Protein AF-A0A0S6WYK3-F1 (afdb_monomer_lite)

Secondary structure (DSSP, 8-state):
-HHHHHTTSS---GGGSTT-PPPTTS-TTS-TT--HHHHHHHHHHHHHHHHHHHHHHHHH-SS-SGGG--S---TTGGG--

Sequence (81 aa):
MSAFIVLPIGLRTPDEVEGHEVQTGHADSAPVNFRPGKVALRATILAAVLSVLFTLNWSYGWVTREDLNFYGEMPSEDLGY

Foldseek 3Di:
DLLVVCVVPPFDFQVRDPPRDDPPPDDSRDTPDDDPVVSVVRSVVVVVVVVVVVVVCVVPVPDDPVNVPPPDDDPVVVPPD

Radius of gyration: 22.41 Å; chains: 1; bounding box: 58×25×54 Å

pLDDT: mean 78.9, std 12.75, range [55.97, 97.06]

Structure (mm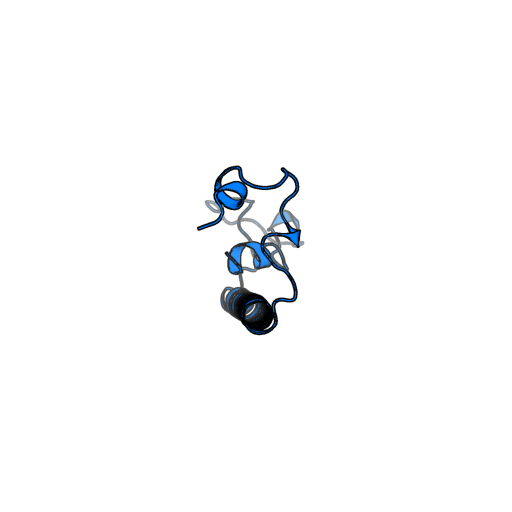CIF, N/CA/C/O backbone):
data_AF-A0A0S6WYK3-F1
#
_entry.id   AF-A0A0S6WYK3-F1
#
loop_
_atom_site.group_PDB
_atom_site.id
_atom_site.type_symbol
_atom_site.label_atom_id
_atom_site.label_alt_id
_atom_site.label_comp_id
_atom_site.label_asym_id
_atom_site.label_entity_id
_atom_site.label_seq_id
_atom_site.pdbx_PDB_ins_code
_atom_site.Cartn_x
_atom_site.Cartn_y
_atom_site.Cartn_z
_atom_site.occupancy
_atom_site.B_iso_or_equiv
_atom_site.auth_seq_id
_atom_site.auth_comp_id
_atom_site.auth_asym_id
_atom_site.auth_atom_id
_atom_site.pdbx_PDB_model_num
ATOM 1 N N . MET A 1 1 ? 2.533 2.889 5.546 1.00 75.31 1 MET A N 1
ATOM 2 C CA . MET A 1 1 ? 1.794 3.713 4.561 1.00 75.31 1 MET A CA 1
ATOM 3 C C . MET A 1 1 ? 0.408 3.161 4.242 1.00 75.31 1 MET A C 1
ATOM 5 O O . MET A 1 1 ? -0.555 3.861 4.508 1.00 75.31 1 MET A O 1
ATOM 9 N N . SER A 1 2 ? 0.258 1.916 3.775 1.00 80.31 2 SER A N 1
ATOM 10 C CA . SER A 1 2 ? -1.049 1.350 3.370 1.00 80.31 2 SER A CA 1
ATOM 11 C C . SER A 1 2 ? -2.152 1.413 4.436 1.00 80.31 2 SER A C 1
ATOM 13 O O . SER A 1 2 ? -3.308 1.649 4.108 1.00 80.31 2 SER A O 1
ATOM 15 N N . ALA A 1 3 ? -1.806 1.282 5.721 1.00 74.00 3 ALA A N 1
ATOM 16 C CA . ALA A 1 3 ? -2.767 1.450 6.811 1.00 74.00 3 ALA A CA 1
ATOM 17 C C . ALA A 1 3 ? -3.366 2.867 6.876 1.00 74.00 3 ALA A C 1
ATOM 19 O O . ALA A 1 3 ? -4.558 2.997 7.112 1.00 74.00 3 ALA A O 1
ATOM 20 N N . PHE A 1 4 ? -2.584 3.916 6.596 1.00 82.06 4 PHE A N 1
ATOM 21 C CA . PHE A 1 4 ? -3.073 5.301 6.559 1.00 82.06 4 PHE A CA 1
ATOM 22 C C . PHE A 1 4 ? -4.028 5.554 5.393 1.00 82.06 4 PHE A C 1
ATOM 24 O O . PHE A 1 4 ? -5.009 6.266 5.559 1.00 82.06 4 PHE A O 1
ATOM 31 N N . ILE A 1 5 ? -3.787 4.912 4.247 1.00 84.75 5 ILE A N 1
ATOM 32 C CA . ILE A 1 5 ? -4.678 4.983 3.079 1.00 84.75 5 ILE A CA 1
ATOM 33 C C . ILE A 1 5 ? -6.029 4.318 3.386 1.00 84.75 5 ILE A C 1
ATOM 35 O O . ILE A 1 5 ? -7.078 4.788 2.961 1.00 84.75 5 ILE A O 1
ATOM 39 N N . VAL A 1 6 ? -6.010 3.222 4.148 1.00 85.94 6 VAL A N 1
ATOM 40 C CA . VAL A 1 6 ? -7.200 2.417 4.460 1.00 85.94 6 VAL A CA 1
ATOM 41 C C . VAL A 1 6 ? -7.961 2.924 5.690 1.00 85.94 6 VAL A C 1
ATOM 43 O O . VAL A 1 6 ? -9.157 2.667 5.809 1.00 85.94 6 VAL A O 1
ATOM 46 N N . LEU A 1 7 ? -7.298 3.637 6.602 1.00 83.81 7 LEU A N 1
ATOM 47 C CA . LEU A 1 7 ? -7.868 4.145 7.853 1.00 83.81 7 LEU A CA 1
ATOM 48 C C . LEU A 1 7 ? -9.184 4.926 7.691 1.00 83.81 7 LEU A C 1
ATOM 50 O O . LEU A 1 7 ? -10.118 4.579 8.405 1.00 83.81 7 LEU A O 1
ATOM 54 N N . PRO A 1 8 ? -9.340 5.895 6.767 1.00 78.81 8 PRO A N 1
ATOM 55 C CA . PRO A 1 8 ? -10.615 6.609 6.620 1.00 78.81 8 PRO A CA 1
ATOM 56 C C . PRO A 1 8 ? -11.761 5.715 6.110 1.00 78.81 8 PRO A C 1
ATOM 58 O O . PRO A 1 8 ? -12.927 6.098 6.161 1.00 78.81 8 PRO A O 1
ATOM 61 N N . ILE A 1 9 ? -11.472 4.501 5.631 1.00 77.88 9 ILE A N 1
ATOM 62 C CA . ILE A 1 9 ? -12.468 3.615 5.030 1.00 77.88 9 ILE A CA 1
ATOM 63 C C . ILE A 1 9 ? -13.182 2.808 6.121 1.00 77.88 9 ILE A C 1
ATOM 65 O O . ILE A 1 9 ? -12.738 1.732 6.538 1.00 77.88 9 ILE A O 1
ATOM 69 N N . GLY A 1 10 ? -14.363 3.275 6.522 1.00 68.19 10 GLY A N 1
ATOM 70 C CA . GLY A 1 10 ? -15.272 2.547 7.414 1.00 68.19 10 GLY A CA 1
ATOM 71 C C . GLY A 1 10 ? -15.074 2.814 8.906 1.00 68.19 10 GLY A C 1
ATOM 72 O O . GLY A 1 10 ? -15.611 2.058 9.720 1.00 68.19 10 GLY A O 1
ATOM 73 N N . LEU A 1 11 ? -14.332 3.867 9.258 1.00 73.25 11 LEU A N 1
ATOM 74 C CA . LEU A 1 11 ? -14.435 4.492 10.575 1.00 73.25 11 LEU A CA 1
ATOM 75 C C . LEU A 1 11 ? -15.677 5.381 10.613 1.00 73.25 11 LEU A C 1
ATOM 77 O O . LEU A 1 11 ? -16.083 5.914 9.586 1.00 73.25 11 LEU A O 1
ATOM 81 N N . ARG A 1 12 ? -16.286 5.482 11.792 1.00 69.75 12 ARG A N 1
ATOM 82 C CA . ARG A 1 12 ? -17.368 6.422 12.078 1.00 69.75 12 ARG A CA 1
ATOM 83 C C . ARG A 1 12 ? -17.017 7.181 13.342 1.00 69.75 12 ARG A C 1
ATOM 85 O O . ARG A 1 12 ? -16.522 6.554 14.292 1.00 69.75 12 ARG A O 1
ATOM 92 N N . THR A 1 13 ? -17.232 8.485 13.338 1.00 66.69 13 THR A N 1
ATOM 93 C CA . THR A 1 13 ? -17.114 9.321 14.536 1.00 66.69 13 THR A CA 1
ATOM 94 C C . THR A 1 13 ? -18.401 9.257 15.369 1.00 66.69 13 THR A C 1
ATOM 96 O O . THR A 1 13 ? -19.436 8.824 14.861 1.00 66.69 13 THR A O 1
ATOM 99 N N . PRO A 1 14 ? -18.348 9.615 16.664 1.00 60.78 14 PRO A N 1
ATOM 100 C CA . PRO A 1 14 ? -19.508 9.629 17.555 1.00 60.78 14 PRO A CA 1
ATOM 101 C C . PRO A 1 14 ? -20.672 10.455 16.992 1.00 60.78 14 PRO A C 1
ATOM 103 O O . PRO A 1 14 ? -21.805 9.992 17.036 1.00 60.78 14 PRO A O 1
ATOM 106 N N . ASP A 1 15 ? -20.380 11.593 16.350 1.00 61.19 15 ASP A N 1
ATOM 107 C CA . ASP A 1 15 ? -21.374 12.451 15.682 1.00 61.19 15 ASP A CA 1
ATOM 108 C C . ASP A 1 15 ? -22.114 11.765 14.516 1.00 61.19 15 ASP A C 1
ATOM 110 O O . ASP A 1 15 ? -23.213 12.167 14.141 1.00 61.19 15 ASP A O 1
ATOM 114 N N . GLU A 1 16 ? -21.526 10.720 13.926 1.00 60.69 16 GLU A N 1
ATOM 115 C CA . GLU A 1 16 ? -22.103 9.962 12.807 1.00 60.69 16 GLU A CA 1
ATOM 116 C C . GLU A 1 16 ? -22.910 8.734 13.271 1.00 60.69 16 GLU A C 1
ATOM 118 O O . GLU A 1 16 ? -23.443 7.985 12.441 1.00 60.69 16 GLU A O 1
ATOM 123 N N . VAL A 1 17 ? -22.977 8.475 14.582 1.00 62.94 17 VAL A N 1
ATOM 124 C CA . VAL A 1 17 ? -23.679 7.326 15.166 1.00 62.94 17 VAL A CA 1
ATOM 125 C C . VAL A 1 17 ? -24.786 7.821 16.094 1.00 62.94 17 VAL A C 1
ATOM 127 O O . VAL A 1 17 ? -24.539 8.284 17.203 1.00 62.94 17 VAL A O 1
ATOM 130 N N . GLU A 1 18 ? -26.033 7.679 15.645 1.00 55.97 18 GLU A N 1
ATOM 131 C CA . GLU A 1 18 ? -27.220 8.063 16.413 1.00 55.97 18 GLU A CA 1
ATOM 132 C C . GLU A 1 18 ? -27.256 7.337 17.775 1.00 55.97 18 GLU A C 1
ATOM 134 O O . GLU A 1 18 ? -27.210 6.105 17.841 1.00 55.97 18 GLU A O 1
ATOM 139 N N . GLY A 1 19 ? -27.304 8.107 18.869 1.00 59.97 19 GLY A N 1
ATOM 140 C CA . GLY A 1 19 ? -27.385 7.590 20.240 1.00 59.97 19 GLY A CA 1
ATOM 141 C C . GLY A 1 19 ? -26.051 7.259 20.925 1.00 59.97 19 GLY A C 1
ATOM 142 O O . GLY A 1 19 ? -26.069 6.575 21.949 1.00 59.97 19 GLY A O 1
ATOM 143 N N . HIS A 1 20 ? -24.902 7.704 20.399 1.00 59.69 20 HIS A N 1
ATOM 144 C CA . HIS A 1 20 ? -23.609 7.549 21.077 1.00 59.69 20 HIS A CA 1
ATOM 145 C C . HIS A 1 20 ? -23.208 8.820 21.837 1.00 59.69 20 HIS A C 1
ATOM 147 O O . HIS A 1 20 ? -22.813 9.812 21.235 1.00 59.69 20 HIS A O 1
ATOM 153 N N . GLU A 1 21 ? -23.275 8.781 23.170 1.00 62.78 21 GLU A N 1
ATOM 154 C CA . GLU A 1 21 ? -22.718 9.844 24.011 1.00 62.78 21 GLU A CA 1
ATOM 155 C C . GLU A 1 21 ? -21.225 9.603 24.255 1.00 62.78 21 GLU A C 1
ATOM 157 O O . GLU A 1 21 ? -20.801 8.526 24.690 1.00 62.78 21 GLU A O 1
ATOM 162 N N . VAL A 1 22 ? -20.414 10.618 23.962 1.00 63.28 22 VAL A N 1
ATOM 163 C CA . VAL A 1 22 ? -18.975 10.598 24.223 1.00 63.28 22 VAL A CA 1
ATOM 164 C C . VAL A 1 22 ? -18.760 10.597 25.737 1.00 63.28 22 VAL A C 1
ATOM 166 O O . VAL A 1 22 ? -19.196 11.502 26.444 1.00 63.28 22 VAL A O 1
ATOM 169 N N . GLN A 1 23 ? -18.102 9.558 26.257 1.00 64.12 23 GLN A N 1
ATOM 170 C CA . GLN A 1 23 ? -17.792 9.472 27.685 1.00 64.12 23 GLN A CA 1
ATOM 171 C C . GLN A 1 23 ? -16.821 10.589 28.096 1.00 64.12 23 GLN A C 1
ATOM 173 O O . GLN A 1 23 ? -15.839 10.854 27.398 1.00 64.12 23 GLN A O 1
ATOM 178 N N . THR A 1 24 ? -17.066 11.204 29.257 1.00 64.56 24 THR A N 1
ATOM 179 C CA . THR A 1 24 ? -16.256 12.301 29.808 1.00 64.56 24 THR A CA 1
ATOM 180 C C . THR A 1 24 ? -14.760 11.976 29.773 1.00 64.56 24 THR A C 1
ATOM 182 O O . THR A 1 24 ? -14.305 11.042 30.430 1.00 64.56 24 THR A O 1
ATOM 185 N N . GLY A 1 25 ? -13.990 12.768 29.019 1.00 71.88 25 GLY A N 1
ATOM 186 C CA . GLY A 1 25 ? -12.536 12.618 28.866 1.00 71.88 25 GLY A CA 1
ATOM 187 C C . GLY A 1 25 ? -12.078 12.024 27.528 1.00 71.88 25 GLY A C 1
ATOM 188 O O . GLY A 1 25 ? -10.886 12.089 27.226 1.00 71.88 25 GLY A O 1
ATOM 189 N N . HIS A 1 26 ? -12.986 11.496 26.702 1.00 69.12 26 HIS A N 1
ATOM 190 C CA . HIS A 1 26 ? -12.687 11.132 25.316 1.00 69.12 26 HIS A CA 1
ATOM 191 C C . HIS A 1 26 ? -12.842 12.339 24.384 1.00 69.12 26 HIS A C 1
ATOM 193 O O . HIS A 1 26 ? -13.710 13.180 24.583 1.00 69.12 26 HIS A O 1
ATOM 199 N N . ALA A 1 27 ? -11.986 12.432 23.363 1.00 65.75 27 ALA A N 1
ATOM 200 C CA . ALA A 1 27 ? -12.140 13.442 22.322 1.00 65.75 27 ALA A CA 1
ATOM 201 C C . ALA A 1 27 ? -13.338 13.090 21.430 1.00 65.75 27 ALA A C 1
ATOM 203 O O . ALA A 1 27 ? -13.431 11.948 20.975 1.00 65.75 27 ALA A O 1
ATOM 204 N N . ASP A 1 28 ? -14.177 14.076 21.104 1.00 65.81 28 ASP A N 1
ATOM 205 C CA . ASP A 1 28 ? -15.346 13.900 20.223 1.00 65.81 28 ASP A CA 1
ATOM 206 C C . ASP A 1 28 ? -14.969 13.355 18.837 1.00 65.81 28 ASP A C 1
ATOM 208 O O . ASP A 1 28 ? -15.769 12.740 18.149 1.00 65.81 28 ASP A O 1
ATOM 212 N N . SER A 1 29 ? -13.709 13.511 18.428 1.00 63.81 29 SER A N 1
ATOM 213 C CA . SER A 1 29 ? -13.193 13.018 17.147 1.00 63.81 29 SER A CA 1
ATOM 214 C C . SER A 1 29 ? -12.752 11.545 17.169 1.00 63.81 29 SER A C 1
ATOM 216 O O . SER A 1 29 ? -12.341 11.014 16.134 1.00 63.81 29 SER A O 1
ATOM 218 N N . ALA A 1 30 ? -12.753 10.880 18.329 1.00 65.06 30 ALA A N 1
ATOM 219 C CA . ALA A 1 30 ? -12.249 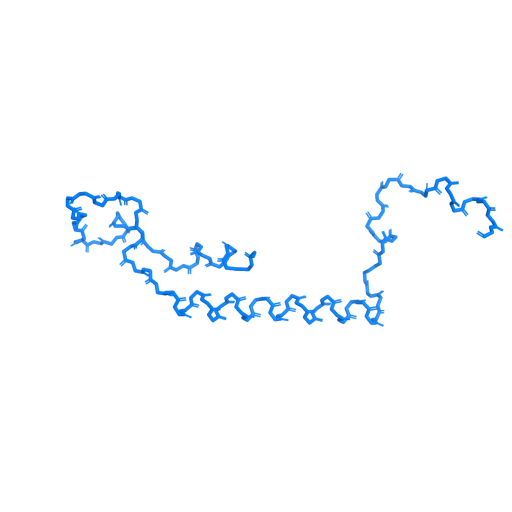9.516 18.456 1.00 65.06 30 ALA A CA 1
ATOM 220 C C . ALA A 1 30 ? -13.224 8.509 17.810 1.00 65.06 30 ALA A C 1
ATOM 222 O O . ALA A 1 30 ? -14.395 8.463 18.183 1.00 65.06 30 ALA A O 1
ATOM 223 N N . PRO A 1 31 ? -12.774 7.665 16.863 1.00 64.88 31 PRO A N 1
ATOM 224 C CA . PRO A 1 31 ? -13.662 6.749 16.158 1.00 64.88 31 PRO A CA 1
ATOM 225 C C . PRO A 1 31 ? -14.265 5.701 17.102 1.00 64.88 31 PRO A C 1
ATOM 227 O O . PRO A 1 31 ? -13.550 4.924 17.735 1.00 64.88 31 PRO A O 1
ATOM 230 N N . VAL A 1 32 ? -15.594 5.618 17.115 1.00 71.81 32 VAL A N 1
ATOM 231 C CA . VAL A 1 32 ? -16.382 4.745 18.008 1.00 71.81 32 VAL A CA 1
ATOM 232 C C . VAL A 1 32 ? -16.341 3.268 17.626 1.00 71.81 32 VAL A C 1
ATOM 234 O O . VAL A 1 32 ? -16.584 2.391 18.448 1.00 71.81 32 VAL A O 1
ATOM 237 N N . ASN A 1 33 ? -15.988 2.962 16.377 1.00 72.75 33 ASN A N 1
ATOM 238 C CA . ASN A 1 33 ? -15.961 1.599 15.841 1.00 72.75 33 ASN A CA 1
ATOM 239 C C . ASN A 1 33 ? -14.583 1.246 15.269 1.00 72.75 33 ASN A C 1
ATOM 241 O O . ASN A 1 33 ? -14.461 0.757 14.139 1.00 72.75 33 ASN A O 1
ATOM 245 N N . PHE A 1 34 ? -13.517 1.522 16.023 1.00 77.94 34 PHE A N 1
ATOM 246 C CA . PHE A 1 34 ? -12.175 1.150 15.590 1.00 77.94 34 PHE A CA 1
ATOM 247 C C . PHE A 1 34 ? -12.003 -0.377 15.625 1.00 77.94 34 PHE A C 1
ATOM 249 O O . PHE A 1 34 ? -11.923 -0.998 16.682 1.00 77.94 34 PHE A O 1
ATOM 256 N N . ARG A 1 35 ? -11.957 -1.005 14.442 1.00 80.94 35 ARG A N 1
ATOM 257 C CA . ARG A 1 35 ? -11.775 -2.458 14.273 1.00 80.94 35 ARG A CA 1
ATOM 258 C C . ARG A 1 35 ? -10.374 -2.740 13.715 1.00 80.94 35 ARG A C 1
ATOM 260 O O . ARG A 1 35 ? -10.249 -2.951 12.503 1.00 80.94 35 ARG A O 1
ATOM 267 N N . PRO A 1 36 ? -9.325 -2.777 14.562 1.00 81.38 36 PRO A N 1
ATOM 268 C CA . PRO A 1 36 ? -7.930 -2.824 14.115 1.00 81.38 36 PRO A CA 1
ATOM 269 C C . PRO A 1 36 ? -7.631 -4.018 13.204 1.00 81.38 36 PRO A C 1
ATOM 271 O O . PRO A 1 36 ? -6.942 -3.863 12.202 1.00 81.38 36 PRO A O 1
ATOM 274 N N . GLY A 1 37 ? -8.222 -5.188 13.473 1.00 86.00 37 GLY A N 1
ATOM 275 C CA . GLY A 1 37 ? -8.024 -6.378 12.638 1.00 86.00 37 GLY A CA 1
ATOM 276 C C . GLY A 1 37 ? -8.518 -6.215 11.194 1.00 86.00 37 GLY A C 1
ATOM 277 O O . GLY A 1 37 ? -7.868 -6.681 10.261 1.00 86.00 37 GLY A O 1
ATOM 278 N N . LYS A 1 38 ? -9.631 -5.497 10.977 1.00 84.75 38 LYS A N 1
ATOM 279 C CA . LYS A 1 38 ? -10.146 -5.242 9.620 1.00 84.75 38 LYS A CA 1
ATOM 280 C C . LYS A 1 38 ? -9.262 -4.257 8.859 1.00 84.75 38 LYS A C 1
ATOM 282 O O . LYS A 1 38 ? -9.048 -4.436 7.662 1.00 84.75 38 LYS A O 1
ATOM 287 N N . VAL A 1 39 ? -8.753 -3.238 9.551 1.00 86.62 39 VAL A N 1
ATOM 288 C CA . VAL A 1 39 ? -7.818 -2.262 8.976 1.00 86.62 39 VAL A CA 1
ATOM 289 C C . VAL A 1 39 ? -6.510 -2.950 8.605 1.00 86.62 39 VAL A C 1
ATOM 291 O O . VAL A 1 39 ? -6.047 -2.780 7.482 1.00 86.62 39 VAL A O 1
ATOM 294 N N . ALA A 1 40 ? -5.968 -3.786 9.495 1.00 87.94 40 ALA A N 1
ATOM 295 C CA . ALA A 1 40 ? -4.758 -4.558 9.238 1.00 87.94 40 ALA A CA 1
ATOM 296 C C . ALA A 1 40 ? -4.913 -5.451 8.000 1.00 87.94 40 ALA A C 1
ATOM 298 O O . ALA A 1 40 ? -4.099 -5.361 7.090 1.00 87.94 40 ALA A O 1
ATOM 299 N N . LEU A 1 41 ? -5.999 -6.227 7.905 1.00 90.75 41 LEU A N 1
ATOM 300 C CA . LEU A 1 41 ? -6.245 -7.099 6.751 1.00 90.75 41 LEU A CA 1
ATOM 301 C C . LEU A 1 41 ? -6.307 -6.316 5.432 1.00 90.75 41 LEU A C 1
ATOM 303 O O . LEU A 1 41 ? -5.633 -6.666 4.465 1.00 90.75 41 LEU A O 1
ATOM 307 N N . ARG A 1 42 ? -7.095 -5.238 5.390 1.00 89.50 42 ARG A N 1
ATOM 308 C CA . ARG A 1 42 ? -7.220 -4.383 4.201 1.00 89.50 42 ARG A CA 1
ATOM 309 C C . ARG A 1 42 ? -5.888 -3.726 3.832 1.00 89.50 42 ARG 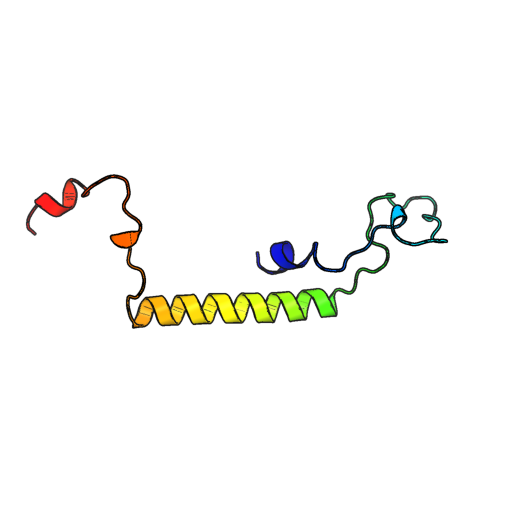A C 1
ATOM 311 O O . ARG A 1 42 ? -5.543 -3.676 2.655 1.00 89.50 42 ARG A O 1
ATOM 318 N N . ALA A 1 43 ? -5.133 -3.258 4.825 1.00 91.00 43 ALA A N 1
ATOM 319 C CA . ALA A 1 43 ? -3.814 -2.673 4.622 1.00 91.00 43 ALA A CA 1
ATOM 320 C C . ALA A 1 43 ? -2.819 -3.698 4.068 1.00 91.00 43 ALA A C 1
ATOM 322 O O . ALA A 1 43 ? -2.062 -3.359 3.161 1.00 91.00 43 ALA A O 1
ATOM 323 N N . THR A 1 44 ? -2.847 -4.938 4.562 1.00 92.75 44 THR A N 1
ATOM 324 C CA . THR A 1 44 ? -2.013 -6.038 4.065 1.00 92.75 44 THR A CA 1
ATOM 325 C C . THR A 1 44 ? -2.363 -6.394 2.628 1.00 92.75 44 THR A C 1
ATOM 327 O O . THR A 1 44 ? -1.458 -6.510 1.809 1.00 92.75 44 THR A O 1
ATOM 330 N N . ILE A 1 45 ? -3.652 -6.504 2.291 1.00 95.19 45 ILE A N 1
ATOM 331 C CA . ILE A 1 45 ? -4.092 -6.771 0.912 1.00 95.19 45 ILE A CA 1
ATOM 332 C C . ILE A 1 45 ? -3.618 -5.650 -0.018 1.00 95.19 45 ILE A C 1
ATOM 334 O O . ILE A 1 45 ? -2.990 -5.923 -1.038 1.00 95.19 45 ILE A O 1
ATOM 338 N N . LEU A 1 46 ? -3.855 -4.387 0.350 1.00 93.25 46 LEU A N 1
ATOM 339 C CA . LEU A 1 46 ? -3.447 -3.239 -0.462 1.00 93.25 46 LEU A CA 1
ATOM 340 C C . LEU A 1 46 ? -1.921 -3.162 -0.619 1.00 93.25 46 LEU A C 1
ATOM 342 O O . LEU A 1 46 ? -1.427 -2.927 -1.717 1.00 93.25 46 LEU A O 1
ATOM 346 N N . ALA A 1 47 ? -1.166 -3.407 0.455 1.00 93.25 47 ALA A N 1
ATOM 347 C CA . ALA A 1 47 ? 0.292 -3.464 0.404 1.00 93.25 47 ALA A CA 1
ATOM 348 C C . ALA A 1 47 ? 0.794 -4.599 -0.500 1.00 93.25 47 ALA A C 1
ATOM 350 O O . ALA A 1 47 ? 1.687 -4.370 -1.311 1.00 93.25 47 ALA A O 1
ATOM 351 N N . ALA A 1 48 ? 0.208 -5.794 -0.396 1.00 96.62 48 ALA A N 1
ATOM 352 C CA . ALA A 1 48 ? 0.585 -6.938 -1.217 1.00 96.62 48 ALA A CA 1
ATOM 353 C C . ALA A 1 48 ? 0.342 -6.664 -2.707 1.00 96.62 48 ALA A C 1
ATOM 355 O O . ALA A 1 48 ? 1.228 -6.910 -3.520 1.00 96.62 48 ALA A O 1
ATOM 356 N N . VAL A 1 49 ? -0.811 -6.086 -3.060 1.00 96.88 49 VAL A N 1
ATOM 357 C CA . VAL A 1 49 ? -1.135 -5.726 -4.450 1.00 96.88 49 VAL A CA 1
ATOM 358 C C . VAL A 1 49 ? -0.138 -4.711 -5.006 1.00 96.88 49 VAL A C 1
ATOM 360 O O . VAL A 1 49 ? 0.419 -4.935 -6.078 1.00 96.88 49 VAL A O 1
ATOM 363 N N . LEU A 1 50 ? 0.136 -3.628 -4.272 1.00 94.94 50 LEU A N 1
ATOM 364 C CA . LEU A 1 50 ? 1.108 -2.616 -4.701 1.00 94.94 50 LEU A CA 1
ATOM 365 C C . LEU A 1 50 ? 2.517 -3.200 -4.842 1.00 94.94 50 LEU A C 1
ATOM 367 O O . LEU A 1 50 ? 3.216 -2.887 -5.802 1.00 94.94 50 LEU A O 1
ATOM 371 N N . SER A 1 51 ? 2.919 -4.075 -3.919 1.00 95.06 51 SER A N 1
ATOM 372 C CA . SER A 1 51 ? 4.228 -4.724 -3.974 1.00 95.06 51 SER A CA 1
ATOM 373 C C . SER A 1 51 ? 4.350 -5.645 -5.188 1.00 95.06 51 SER A C 1
ATOM 375 O O . SER A 1 51 ? 5.365 -5.602 -5.873 1.00 95.06 51 SER A O 1
ATOM 377 N N . VAL A 1 52 ? 3.316 -6.438 -5.489 1.00 97.06 52 VAL A N 1
ATOM 378 C CA . VAL A 1 52 ? 3.290 -7.310 -6.673 1.00 97.06 52 VAL A CA 1
ATOM 379 C C . VAL A 1 52 ? 3.335 -6.485 -7.954 1.00 97.06 52 VAL A C 1
ATOM 381 O O . VAL A 1 52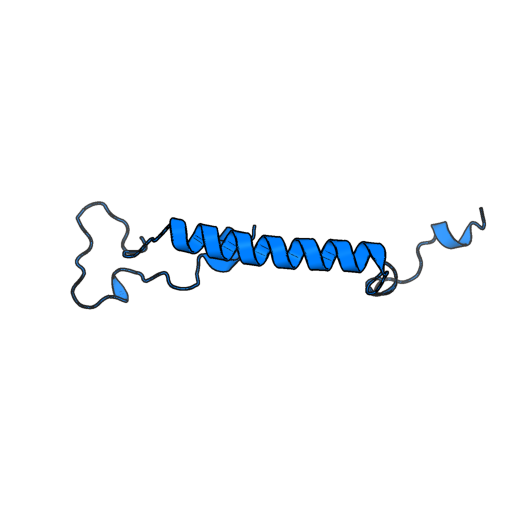 ? 4.129 -6.793 -8.838 1.00 97.06 52 VAL A O 1
ATOM 384 N N . LEU A 1 53 ? 2.538 -5.418 -8.049 1.00 96.31 53 LEU A N 1
ATOM 385 C CA . LEU A 1 53 ? 2.555 -4.520 -9.206 1.00 96.31 53 LEU A CA 1
ATOM 386 C C . LEU A 1 53 ? 3.932 -3.888 -9.412 1.00 96.31 53 LEU A C 1
ATOM 388 O O . LEU A 1 53 ? 4.414 -3.849 -10.540 1.00 96.31 53 LEU A O 1
ATOM 392 N N . PHE A 1 54 ? 4.589 -3.453 -8.336 1.00 93.69 54 PHE A N 1
ATOM 393 C CA . PHE A 1 54 ? 5.945 -2.916 -8.411 1.00 93.69 54 PHE A CA 1
ATOM 394 C C . PHE A 1 54 ? 6.952 -3.967 -8.890 1.00 93.69 54 PHE A C 1
ATOM 396 O O . PHE A 1 54 ? 7.742 -3.689 -9.789 1.00 93.69 54 PHE A O 1
ATOM 403 N N . THR A 1 55 ? 6.913 -5.182 -8.337 1.00 96.00 55 THR A N 1
ATOM 404 C CA . THR A 1 55 ? 7.808 -6.270 -8.757 1.00 96.00 55 THR A CA 1
ATOM 405 C C . THR A 1 55 ? 7.590 -6.651 -10.219 1.00 96.00 55 THR A C 1
ATOM 407 O O . THR A 1 55 ? 8.559 -6.815 -10.952 1.00 96.00 55 THR A O 1
ATOM 410 N N . LEU A 1 56 ? 6.338 -6.748 -10.669 1.00 97.00 56 LEU A N 1
ATOM 411 C CA . LEU A 1 56 ? 6.026 -7.019 -12.072 1.00 97.00 56 LEU A CA 1
ATOM 412 C C . LEU A 1 56 ? 6.520 -5.889 -12.973 1.00 97.00 56 LEU A C 1
ATOM 414 O O . LEU A 1 56 ? 7.176 -6.156 -13.976 1.00 97.00 56 LEU A O 1
ATOM 418 N N . ASN A 1 57 ? 6.283 -4.635 -12.588 1.00 95.94 57 ASN A N 1
ATOM 419 C CA . ASN A 1 57 ? 6.802 -3.494 -13.327 1.00 95.94 57 ASN A CA 1
ATOM 420 C C . ASN A 1 57 ? 8.332 -3.539 -13.435 1.00 95.94 57 ASN A C 1
ATOM 422 O O . ASN A 1 57 ? 8.873 -3.304 -14.507 1.00 95.94 57 ASN A O 1
ATOM 426 N N . TRP A 1 58 ? 9.023 -3.902 -12.351 1.00 92.88 58 TRP A N 1
ATOM 427 C CA . TRP A 1 58 ? 10.477 -4.058 -12.342 1.00 92.88 58 TRP A CA 1
ATOM 428 C C . TRP A 1 58 ? 10.960 -5.166 -13.287 1.00 92.88 58 TRP A C 1
ATOM 430 O O . TRP A 1 58 ? 11.969 -5.001 -13.965 1.00 92.88 58 TRP A O 1
ATOM 440 N N . SER A 1 59 ? 10.256 -6.298 -13.345 1.00 96.06 59 SER A N 1
ATOM 441 C CA . SER A 1 59 ? 10.641 -7.430 -14.197 1.00 96.06 59 SER A CA 1
ATOM 442 C C . SER A 1 59 ? 10.324 -7.223 -15.676 1.00 96.06 59 SER A C 1
ATOM 444 O O . SER A 1 59 ? 11.071 -7.708 -16.522 1.00 96.06 59 SER A O 1
ATOM 446 N N . TYR A 1 60 ? 9.219 -6.548 -15.991 1.00 95.62 60 TYR A N 1
ATOM 447 C CA . TYR A 1 60 ? 8.737 -6.399 -17.367 1.00 95.62 60 TYR A CA 1
ATOM 448 C C . TYR A 1 60 ? 9.006 -5.022 -17.976 1.00 95.62 60 TYR A C 1
ATOM 450 O O . TYR A 1 60 ? 8.861 -4.873 -19.186 1.00 95.62 60 TYR A O 1
ATOM 458 N N . GLY A 1 61 ? 9.384 -4.028 -17.169 1.00 92.00 61 GLY A N 1
ATOM 459 C CA . GLY A 1 61 ? 9.686 -2.677 -17.639 1.00 92.00 61 GLY A CA 1
ATOM 460 C C . GLY A 1 61 ? 8.483 -1.955 -18.248 1.00 92.00 61 GLY A C 1
ATOM 461 O O . GLY A 1 61 ? 8.648 -1.268 -19.245 1.00 92.00 61 GLY A O 1
ATOM 462 N N . TRP A 1 62 ? 7.273 -2.136 -17.699 1.00 93.44 62 TRP A N 1
ATOM 463 C CA . TRP A 1 62 ? 6.065 -1.481 -18.232 1.00 93.44 62 TRP A CA 1
ATOM 464 C C . TRP A 1 62 ? 6.080 0.042 -18.073 1.00 93.44 62 TRP A C 1
ATOM 466 O O . TRP A 1 62 ? 5.541 0.740 -18.923 1.00 93.44 62 TRP A O 1
ATOM 476 N N . VAL A 1 63 ? 6.649 0.527 -16.970 1.00 91.88 63 VAL A N 1
ATOM 477 C CA . VAL A 1 63 ? 6.869 1.941 -16.666 1.00 91.88 63 VAL A CA 1
ATOM 478 C C . VAL A 1 63 ? 8.321 2.098 -16.245 1.00 91.88 63 VAL A C 1
ATOM 480 O O . VAL A 1 63 ? 8.739 1.532 -15.223 1.00 91.88 63 VAL A O 1
ATOM 483 N N . THR A 1 64 ? 9.085 2.856 -17.021 1.00 89.00 64 THR A N 1
ATOM 484 C CA . THR A 1 64 ? 10.498 3.134 -16.769 1.00 89.00 64 THR A CA 1
ATOM 485 C C . THR A 1 64 ? 10.703 4.551 -16.232 1.00 89.00 64 THR A C 1
ATOM 487 O O . THR A 1 64 ? 9.761 5.314 -16.007 1.00 89.00 64 THR A O 1
ATOM 490 N N . ARG A 1 65 ? 11.958 4.906 -15.935 1.00 86.75 65 ARG A N 1
ATOM 491 C CA . ARG A 1 65 ? 12.293 6.256 -15.455 1.00 86.75 65 ARG A CA 1
ATOM 492 C C . ARG A 1 65 ? 12.105 7.292 -16.555 1.00 86.75 65 ARG A C 1
ATOM 494 O O . ARG A 1 65 ? 11.731 8.422 -16.254 1.00 86.75 65 ARG A O 1
ATOM 501 N N . GLU A 1 66 ? 12.350 6.894 -17.799 1.00 86.19 66 GLU A N 1
ATOM 502 C CA . GLU A 1 66 ? 12.229 7.761 -18.965 1.00 86.19 66 GLU A CA 1
ATOM 503 C C . GLU A 1 66 ? 10.764 8.175 -19.191 1.00 86.19 66 GLU A C 1
ATOM 505 O O . GLU A 1 66 ? 10.504 9.341 -19.471 1.00 86.19 66 GLU A O 1
ATOM 510 N N . ASP A 1 67 ? 9.803 7.280 -18.928 1.00 87.44 67 ASP A N 1
ATOM 511 C CA . ASP A 1 67 ? 8.360 7.576 -19.012 1.00 87.44 67 ASP A CA 1
ATOM 512 C C . ASP A 1 67 ? 7.893 8.660 -18.024 1.00 87.44 67 ASP A C 1
ATOM 514 O O . ASP A 1 67 ? 6.854 9.295 -18.212 1.00 87.44 67 ASP A O 1
ATOM 518 N N . LEU A 1 68 ? 8.649 8.860 -16.942 1.00 87.81 68 LEU A N 1
ATOM 519 C CA . LEU A 1 68 ? 8.364 9.835 -15.889 1.00 87.81 68 LEU A CA 1
ATOM 520 C C . LEU A 1 68 ? 9.241 11.090 -16.006 1.00 87.81 68 LEU A C 1
ATOM 522 O O . LEU A 1 68 ? 9.148 11.988 -15.162 1.00 87.81 68 LEU A O 1
ATOM 526 N N . ASN A 1 69 ? 10.106 11.162 -17.022 1.00 86.25 69 ASN A N 1
ATOM 527 C CA . ASN A 1 69 ? 11.010 12.283 -17.208 1.00 86.25 69 ASN A CA 1
ATOM 528 C C . ASN A 1 69 ? 10.319 13.436 -17.949 1.00 86.25 69 ASN A C 1
ATOM 530 O O . ASN A 1 69 ? 10.340 13.536 -19.173 1.00 86.25 69 ASN A O 1
ATOM 534 N N . PHE A 1 70 ? 9.739 14.355 -17.179 1.00 84.25 70 PHE A N 1
ATOM 535 C CA . PHE A 1 70 ? 9.120 15.573 -17.711 1.00 84.25 70 PHE A CA 1
ATOM 536 C C . PHE A 1 70 ? 10.107 16.733 -17.923 1.00 84.25 70 PHE A C 1
ATOM 538 O O . PHE A 1 70 ? 9.703 17.786 -18.414 1.00 84.25 70 PHE A O 1
ATOM 545 N N . TYR A 1 71 ? 11.376 16.575 -17.529 1.00 80.19 71 TYR A N 1
ATOM 546 C CA . TYR A 1 71 ? 12.345 17.673 -17.420 1.00 80.19 71 TYR A CA 1
ATOM 547 C C . TYR A 1 71 ? 13.492 17.613 -18.451 1.00 80.19 71 TYR A C 1
ATOM 549 O O . TYR A 1 71 ? 14.385 18.455 -18.396 1.00 80.19 71 TYR A O 1
ATOM 557 N N . GLY A 1 72 ? 13.432 16.697 -19.428 1.00 74.69 72 GLY A N 1
ATOM 558 C CA . GLY A 1 72 ? 14.438 16.541 -20.492 1.00 74.69 72 GLY A CA 1
ATOM 559 C C . GLY A 1 72 ? 15.612 15.630 -20.104 1.00 74.69 72 GLY A C 1
ATOM 560 O O . GLY A 1 72 ? 15.731 15.222 -18.950 1.00 74.69 72 GLY A O 1
ATOM 561 N N . GLU A 1 73 ? 16.457 15.260 -21.074 1.00 72.81 73 GLU A N 1
ATOM 562 C CA . GLU A 1 73 ? 17.621 14.384 -20.843 1.00 72.81 73 GLU A CA 1
ATOM 563 C C . GLU A 1 73 ? 18.626 15.001 -19.863 1.00 72.81 73 GLU A C 1
ATOM 565 O O . GLU A 1 73 ? 18.849 16.217 -19.825 1.00 72.81 73 GLU A O 1
AT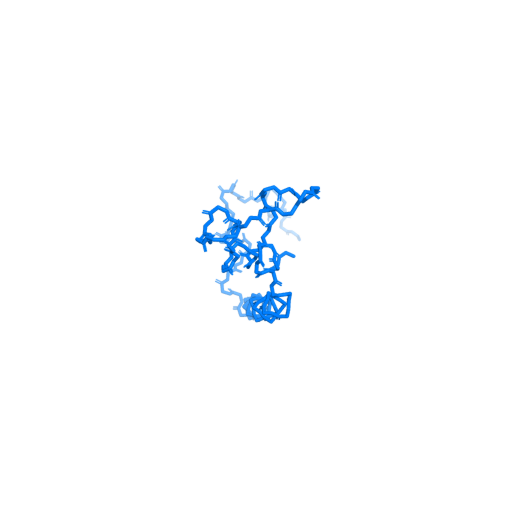OM 570 N N . MET A 1 74 ? 19.228 14.144 -19.038 1.00 65.44 74 MET A N 1
ATOM 571 C CA . MET A 1 74 ? 20.218 14.572 -18.058 1.00 65.44 74 MET A CA 1
ATOM 572 C C . MET A 1 74 ? 21.548 14.845 -18.784 1.00 65.44 74 MET A C 1
ATOM 574 O O . MET A 1 74 ? 21.988 13.995 -19.554 1.00 65.44 74 MET A O 1
ATOM 578 N N . PRO A 1 75 ? 22.271 15.952 -18.503 1.00 69.75 75 PRO A N 1
ATOM 579 C CA . PRO A 1 75 ? 23.530 16.284 -19.192 1.00 69.75 75 PRO A CA 1
ATOM 580 C C . PRO A 1 75 ? 24.625 15.204 -19.122 1.00 69.75 75 PRO A C 1
ATOM 582 O O . PRO A 1 75 ? 25.605 15.262 -19.857 1.00 69.75 75 PRO A O 1
ATOM 585 N N . SER A 1 76 ? 24.497 14.237 -18.212 1.00 66.88 76 SER A N 1
ATOM 586 C CA . SER A 1 76 ? 25.413 13.106 -18.062 1.00 66.88 76 SER A CA 1
ATOM 587 C C . SER A 1 76 ? 25.224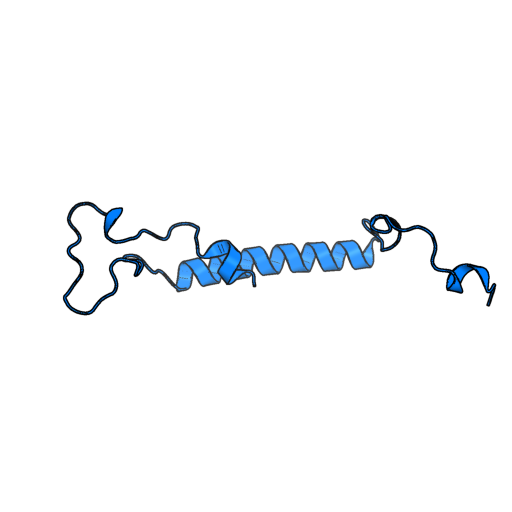 11.991 -19.096 1.00 66.88 76 SER A C 1
ATOM 589 O O . SER A 1 76 ? 26.138 11.190 -19.257 1.00 66.88 76 SER A O 1
ATOM 591 N N . GLU A 1 77 ? 24.074 11.906 -19.772 1.00 62.62 77 GLU A N 1
ATOM 592 C CA . GLU A 1 77 ? 23.804 10.881 -20.801 1.00 62.62 77 GLU A CA 1
ATOM 593 C C . GLU A 1 77 ? 24.499 11.207 -22.139 1.00 62.62 77 GLU A C 1
ATOM 595 O O . GLU A 1 77 ? 24.793 10.309 -22.923 1.00 62.62 77 GLU A O 1
ATOM 600 N N . ASP A 1 78 ? 24.882 12.471 -22.341 1.00 59.53 78 ASP A N 1
ATOM 601 C CA . ASP A 1 78 ? 25.602 12.976 -23.522 1.00 59.53 78 ASP A CA 1
ATOM 602 C C . ASP A 1 78 ? 27.127 12.702 -23.483 1.00 59.53 78 ASP A C 1
ATOM 604 O O . ASP A 1 78 ? 27.866 13.049 -24.405 1.00 59.53 78 ASP A O 1
ATOM 608 N N . LEU A 1 79 ? 27.639 12.091 -22.404 1.00 66.25 79 LEU A N 1
ATOM 609 C CA . LEU A 1 79 ? 29.081 11.874 -22.190 1.00 66.25 79 LEU A CA 1
ATOM 610 C C . LEU A 1 79 ? 29.630 10.575 -22.806 1.00 66.25 79 LEU A C 1
ATOM 612 O O . LEU A 1 79 ? 30.843 10.363 -22.775 1.00 66.25 79 LEU A O 1
ATOM 616 N N . GLY A 1 80 ? 28.777 9.744 -23.413 1.00 66.31 80 GLY A N 1
ATOM 617 C CA . GLY A 1 80 ? 29.194 8.673 -24.328 1.00 66.31 80 GLY A CA 1
ATOM 618 C C . GLY A 1 80 ? 30.143 7.608 -23.758 1.00 66.31 80 GLY A C 1
ATOM 619 O O . GLY A 1 80 ? 30.888 7.009 -24.537 1.00 66.31 80 GLY A O 1
ATOM 620 N N . TYR A 1 81 ? 30.141 7.372 -22.441 1.00 58.53 81 TYR A N 1
ATOM 621 C CA . TYR A 1 81 ? 30.919 6.314 -21.782 1.00 58.53 81 TYR A CA 1
ATOM 622 C C . TYR A 1 81 ? 30.121 5.601 -20.694 1.00 58.53 81 TYR A C 1
ATOM 624 O O . TYR A 1 81 ? 29.375 6.293 -19.966 1.00 58.53 81 TYR A O 1
#